Protein AF-A0A6J7E5E3-F1 (afdb_monomer)

Structure (mmCIF, N/CA/C/O backbone):
data_AF-A0A6J7E5E3-F1
#
_entry.id   AF-A0A6J7E5E3-F1
#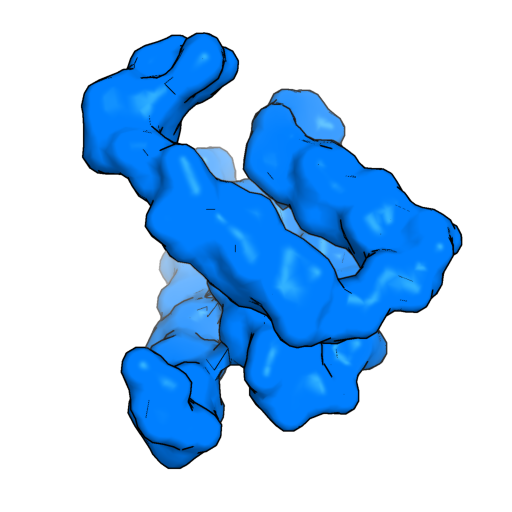
loop_
_atom_site.group_PDB
_atom_site.id
_atom_site.type_symbol
_atom_site.label_atom_id
_atom_site.label_alt_id
_atom_site.label_comp_id
_atom_site.label_asym_id
_atom_site.label_entity_id
_atom_site.label_seq_id
_atom_site.pdbx_PDB_ins_code
_atom_site.Cartn_x
_atom_site.Cartn_y
_atom_site.Cartn_z
_atom_site.occupancy
_atom_site.B_iso_or_equiv
_atom_site.auth_seq_id
_atom_site.auth_comp_id
_atom_site.auth_asym_id
_atom_site.auth_atom_id
_atom_site.pdbx_PDB_model_num
ATOM 1 N N . MET A 1 1 ? 15.746 4.009 -4.418 1.00 58.41 1 MET A N 1
ATOM 2 C CA . MET A 1 1 ? 15.414 2.820 -3.611 1.00 58.41 1 MET A CA 1
ATOM 3 C C . MET A 1 1 ? 15.704 1.566 -4.419 1.00 58.41 1 MET A C 1
ATOM 5 O O . MET A 1 1 ? 15.014 1.310 -5.409 1.00 58.41 1 MET A O 1
ATOM 9 N N . GLN A 1 2 ? 16.769 0.861 -4.047 1.00 77.25 2 GLN A N 1
ATOM 10 C CA . GLN A 1 2 ? 17.207 -0.401 -4.654 1.00 77.25 2 GLN A CA 1
ATOM 11 C C . GLN A 1 2 ? 16.168 -1.499 -4.357 1.00 77.25 2 GLN A C 1
ATOM 13 O O . GLN A 1 2 ? 15.429 -1.402 -3.378 1.00 77.25 2 GLN A O 1
ATOM 18 N N . LYS A 1 3 ? 16.047 -2.524 -5.212 1.00 76.50 3 LYS A N 1
ATOM 19 C CA . LYS A 1 3 ? 15.011 -3.572 -5.077 1.00 76.50 3 LYS A CA 1
ATOM 20 C C . LYS A 1 3 ? 15.037 -4.242 -3.695 1.00 76.50 3 LYS A C 1
ATOM 22 O O . LYS A 1 3 ? 13.977 -4.471 -3.117 1.00 76.50 3 LYS A O 1
ATOM 27 N N . ASP A 1 4 ? 16.228 -4.457 -3.146 1.00 83.25 4 ASP A N 1
ATOM 28 C CA . ASP A 1 4 ? 16.432 -5.098 -1.844 1.00 83.25 4 ASP A CA 1
ATOM 29 C C . ASP A 1 4 ? 15.882 -4.258 -0.682 1.00 83.25 4 ASP A C 1
ATOM 31 O O . ASP A 1 4 ? 15.227 -4.785 0.216 1.00 83.25 4 ASP A O 1
ATOM 35 N N . GLU A 1 5 ? 16.032 -2.931 -0.747 1.00 87.06 5 GLU A N 1
ATOM 36 C CA . GLU A 1 5 ? 15.457 -2.003 0.236 1.00 87.06 5 GLU A CA 1
ATOM 37 C C . GLU A 1 5 ? 13.923 -2.075 0.237 1.00 87.06 5 GLU A C 1
ATOM 39 O O . GLU A 1 5 ? 13.295 -2.026 1.294 1.00 87.06 5 GLU A O 1
ATOM 44 N N . ARG A 1 6 ? 13.300 -2.255 -0.938 1.00 87.12 6 ARG A N 1
ATOM 45 C CA . ARG A 1 6 ? 11.835 -2.392 -1.055 1.00 87.12 6 ARG A CA 1
ATOM 46 C C . ARG A 1 6 ? 11.333 -3.697 -0.450 1.00 87.12 6 ARG A C 1
ATOM 48 O O . ARG A 1 6 ? 10.277 -3.711 0.177 1.00 87.12 6 ARG A O 1
ATOM 55 N N . VAL A 1 7 ? 12.085 -4.784 -0.623 1.00 90.44 7 VAL A N 1
ATOM 56 C CA . VAL A 1 7 ? 11.766 -6.085 -0.017 1.00 90.44 7 VAL A CA 1
ATOM 57 C C . VAL A 1 7 ? 11.891 -6.009 1.506 1.00 90.44 7 VAL A C 1
ATOM 59 O O . VAL A 1 7 ? 11.005 -6.486 2.219 1.00 90.44 7 VAL A O 1
ATOM 62 N N . ALA A 1 8 ? 12.935 -5.349 2.015 1.00 92.50 8 ALA A N 1
ATOM 63 C CA . ALA A 1 8 ? 13.089 -5.105 3.446 1.00 92.50 8 ALA A CA 1
ATOM 64 C C . ALA A 1 8 ? 11.938 -4.247 4.003 1.00 92.50 8 ALA A C 1
ATOM 66 O O . ALA A 1 8 ? 11.314 -4.625 4.998 1.00 92.50 8 ALA A O 1
ATOM 67 N N . ALA A 1 9 ? 11.592 -3.149 3.323 1.00 93.06 9 ALA A N 1
ATOM 68 C CA . ALA A 1 9 ? 10.463 -2.297 3.693 1.00 93.06 9 ALA A CA 1
ATOM 69 C C . ALA A 1 9 ? 9.141 -3.079 3.715 1.00 93.06 9 ALA A C 1
ATOM 71 O O . ALA A 1 9 ? 8.381 -2.974 4.676 1.00 93.06 9 ALA A O 1
ATOM 72 N N . LEU A 1 10 ? 8.892 -3.926 2.711 1.00 94.94 10 LEU A N 1
ATOM 73 C CA . LEU A 1 10 ? 7.704 -4.776 2.664 1.00 94.94 10 LEU A CA 1
ATOM 74 C C . LEU A 1 10 ? 7.627 -5.730 3.866 1.00 94.94 10 LEU A C 1
ATOM 76 O O . LEU A 1 10 ? 6.547 -5.917 4.426 1.00 94.94 10 LEU A O 1
ATOM 80 N N . SER A 1 11 ? 8.751 -6.315 4.288 1.00 95.56 11 SER A N 1
ATOM 81 C CA . SER A 1 11 ? 8.804 -7.188 5.471 1.00 95.56 11 SER A CA 1
ATOM 82 C C . SER A 1 11 ? 8.427 -6.443 6.759 1.00 95.56 11 SER A C 1
ATOM 84 O O . SER A 1 11 ? 7.594 -6.918 7.545 1.00 95.56 11 SER A O 1
ATOM 86 N N . VAL A 1 12 ? 8.978 -5.239 6.946 1.00 96.94 12 VAL A N 1
ATOM 87 C CA . VAL A 1 12 ? 8.670 -4.372 8.095 1.00 96.94 12 VAL A CA 1
ATOM 88 C C . VAL A 1 12 ? 7.200 -3.958 8.080 1.00 96.94 12 VAL A C 1
ATOM 90 O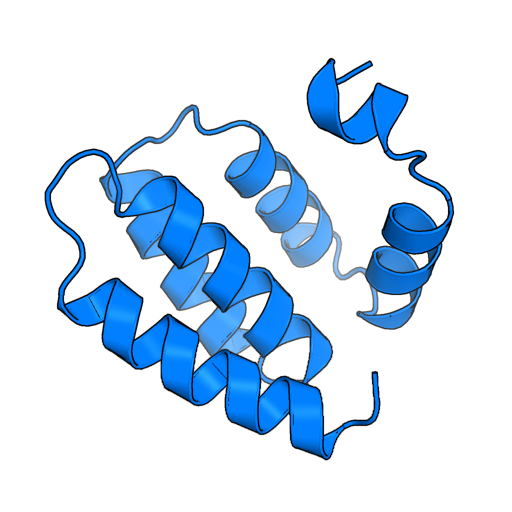 O . VAL A 1 12 ? 6.505 -4.139 9.077 1.00 96.94 12 VAL A O 1
ATOM 93 N N . LEU A 1 13 ? 6.698 -3.485 6.939 1.00 96.62 13 LEU A N 1
ATOM 94 C CA . LEU A 1 13 ? 5.309 -3.052 6.780 1.00 96.62 13 LEU A CA 1
ATOM 95 C C . LEU A 1 13 ? 4.316 -4.194 6.999 1.00 96.62 13 LEU A C 1
ATOM 97 O O . LEU A 1 13 ? 3.331 -4.019 7.706 1.00 96.62 13 LEU A O 1
ATOM 101 N N . THR A 1 14 ? 4.608 -5.391 6.488 1.00 96.00 14 THR A N 1
ATOM 102 C CA . THR A 1 14 ? 3.766 -6.575 6.721 1.00 96.00 14 THR A CA 1
ATOM 103 C C . THR A 1 14 ? 3.718 -6.936 8.210 1.00 96.00 14 THR A C 1
ATOM 105 O O . THR A 1 14 ? 2.680 -7.351 8.726 1.00 96.00 14 THR A O 1
ATOM 108 N N . SER A 1 15 ? 4.836 -6.774 8.921 1.00 97.25 15 SER A N 1
ATOM 109 C CA . SER A 1 15 ? 4.892 -7.005 10.367 1.00 97.25 15 SER A CA 1
ATOM 110 C C . SER A 1 15 ? 4.114 -5.944 11.143 1.00 97.25 15 SER A C 1
ATOM 112 O O . SER A 1 15 ? 3.334 -6.301 12.024 1.00 97.25 15 SER A O 1
ATOM 114 N N . ALA A 1 16 ? 4.247 -4.673 10.762 1.00 96.75 16 ALA A N 1
ATOM 115 C CA . ALA A 1 16 ? 3.477 -3.572 11.333 1.00 96.75 16 ALA A CA 1
ATOM 116 C C . ALA A 1 16 ? 1.971 -3.736 11.081 1.00 96.75 16 ALA A C 1
ATOM 118 O O . ALA A 1 16 ? 1.181 -3.575 12.002 1.00 96.75 16 ALA A O 1
ATOM 119 N N . LEU A 1 17 ? 1.568 -4.150 9.876 1.00 96.75 17 LEU A N 1
ATOM 120 C CA . LEU A 1 17 ? 0.166 -4.360 9.505 1.00 96.75 17 LEU A CA 1
ATOM 121 C C . LEU A 1 17 ? -0.517 -5.425 10.370 1.00 96.75 17 LEU A C 1
ATOM 123 O O . LEU A 1 17 ? -1.699 -5.308 10.691 1.00 96.75 17 LEU A O 1
ATOM 127 N N . ARG A 1 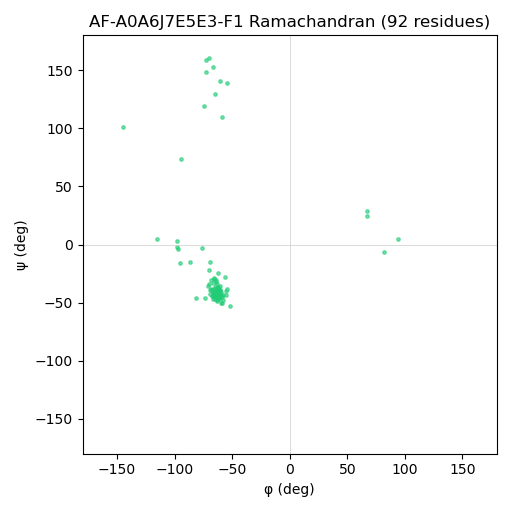18 ? 0.220 -6.470 10.767 1.00 95.38 18 ARG A N 1
ATOM 128 C CA . ARG A 1 18 ? -0.298 -7.497 11.684 1.00 95.38 18 ARG A CA 1
ATOM 129 C C . ARG A 1 18 ? -0.521 -6.972 13.100 1.00 95.38 18 ARG A C 1
ATOM 131 O O . ARG A 1 18 ? -1.410 -7.480 13.772 1.00 95.38 18 ARG A O 1
ATOM 138 N N . ALA A 1 19 ? 0.277 -5.999 13.534 1.00 96.31 19 ALA A N 1
ATOM 139 C CA . ALA A 1 19 ? 0.221 -5.408 14.869 1.00 96.31 19 ALA A CA 1
ATOM 140 C C . ALA A 1 19 ? -0.573 -4.087 14.922 1.00 96.31 19 ALA A C 1
ATOM 142 O O . ALA A 1 19 ? -0.694 -3.493 15.991 1.00 96.31 19 ALA A O 1
ATOM 143 N N . ALA A 1 20 ? -1.081 -3.610 13.782 1.00 95.88 20 ALA A N 1
ATOM 144 C CA . ALA A 1 20 ? -1.754 -2.325 13.678 1.00 95.88 20 ALA A CA 1
ATOM 145 C C . ALA A 1 20 ? -3.061 -2.319 14.496 1.00 95.88 20 ALA A C 1
ATOM 147 O O . ALA A 1 20 ? -3.876 -3.234 14.333 1.00 95.88 20 ALA A O 1
ATOM 148 N N . PRO A 1 21 ? -3.287 -1.310 15.358 1.00 94.62 21 PRO A N 1
ATOM 149 C CA . PRO A 1 21 ? -4.568 -1.142 16.033 1.00 94.62 21 PRO A CA 1
ATOM 150 C C . PRO A 1 21 ? -5.651 -0.698 15.038 1.00 94.62 21 PRO A C 1
ATOM 152 O O . PRO A 1 21 ? -5.346 -0.166 13.968 1.00 94.62 21 PRO A O 1
ATOM 155 N N . ALA A 1 22 ? -6.919 -0.887 15.412 1.00 90.19 22 ALA A N 1
ATOM 156 C CA . ALA A 1 22 ? -8.059 -0.401 14.632 1.00 90.19 22 ALA A CA 1
ATOM 157 C C . ALA A 1 22 ? -7.944 1.111 14.362 1.00 90.19 22 ALA A C 1
ATOM 159 O O . ALA A 1 22 ? -7.525 1.866 15.246 1.00 90.19 22 ALA A O 1
ATOM 160 N N . GLY A 1 23 ? -8.283 1.540 13.144 1.00 89.88 23 GLY A N 1
ATOM 161 C CA . GLY A 1 23 ? -8.135 2.926 12.688 1.00 89.88 23 GLY A CA 1
ATOM 162 C C . GLY A 1 23 ? -6.729 3.309 12.203 1.00 89.88 23 GLY A C 1
ATOM 163 O O . GLY A 1 23 ? -6.546 4.404 11.678 1.00 89.88 23 GLY A O 1
ATOM 164 N N . LEU A 1 24 ? -5.726 2.432 12.348 1.00 95.75 24 LEU A N 1
ATOM 165 C CA . LEU A 1 24 ? -4.406 2.576 11.710 1.00 95.75 24 LEU A CA 1
ATOM 166 C C . LEU A 1 24 ? -4.124 1.465 10.690 1.00 95.75 24 LEU A C 1
ATOM 168 O O . LEU A 1 24 ? -3.022 1.400 10.134 1.00 95.75 24 LEU A O 1
ATOM 172 N N . VAL A 1 25 ? -5.090 0.584 10.426 1.00 97.88 25 VAL A N 1
ATOM 173 C CA . VAL A 1 25 ? -4.896 -0.520 9.485 1.00 97.88 25 VAL A CA 1
ATOM 174 C C . VAL A 1 25 ? -4.893 0.026 8.061 1.00 97.88 25 VAL A C 1
ATOM 176 O O . VAL A 1 25 ? -3.962 -0.289 7.325 1.00 97.88 25 VAL A O 1
ATOM 179 N N . ALA A 1 26 ? -5.836 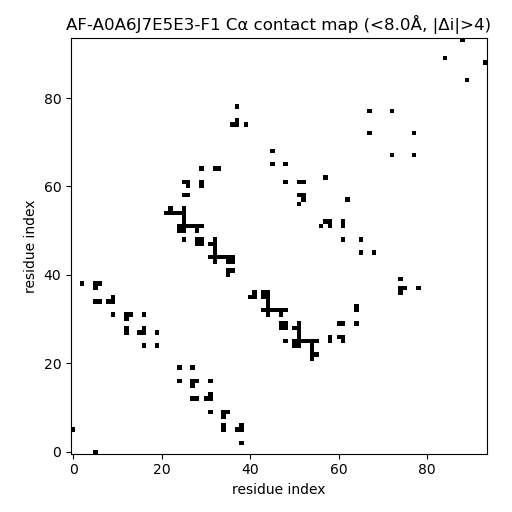0.893 7.688 1.00 97.44 26 ALA A N 1
ATOM 180 C CA . ALA A 1 26 ? -5.925 1.487 6.352 1.00 97.44 26 ALA A CA 1
ATOM 181 C C . ALA A 1 26 ? -4.622 2.152 5.851 1.00 97.44 26 ALA A C 1
ATOM 183 O O . ALA A 1 26 ? -4.138 1.759 4.780 1.00 97.44 26 ALA A O 1
ATOM 184 N N . PRO A 1 27 ? -3.972 3.076 6.592 1.00 96.62 27 PRO A N 1
ATOM 185 C CA . PRO A 1 27 ? -2.718 3.683 6.143 1.00 96.62 27 PRO A CA 1
ATOM 186 C C . PRO A 1 27 ? -1.586 2.657 5.986 1.00 96.62 27 PRO A C 1
ATOM 188 O O . PRO A 1 27 ? -0.890 2.643 4.968 1.00 96.62 27 PRO A O 1
ATOM 191 N N . ILE A 1 28 ? -1.409 1.754 6.957 1.00 97.62 28 ILE A N 1
ATOM 192 C CA . ILE A 1 28 ? -0.322 0.762 6.920 1.00 97.62 28 ILE A CA 1
ATOM 193 C C . ILE A 1 28 ? -0.563 -0.270 5.808 1.00 97.62 28 ILE A C 1
ATOM 195 O O . ILE A 1 28 ? 0.375 -0.666 5.107 1.00 97.62 28 ILE A O 1
ATOM 199 N N . ALA A 1 29 ? -1.810 -0.689 5.613 1.00 98.12 29 ALA A N 1
ATOM 200 C CA . ALA A 1 29 ? -2.210 -1.619 4.568 1.00 98.12 29 ALA A CA 1
ATOM 201 C C . ALA A 1 29 ? -1.978 -1.019 3.176 1.00 98.12 29 ALA A C 1
ATOM 203 O O . ALA A 1 29 ? -1.421 -1.685 2.303 1.00 98.12 29 ALA A O 1
ATOM 204 N N . THR A 1 30 ? -2.278 0.269 3.006 1.00 97.75 30 THR A N 1
ATOM 205 C CA . THR A 1 30 ? -2.019 1.008 1.764 1.00 97.75 30 THR A CA 1
ATOM 206 C C . THR A 1 30 ? -0.522 1.087 1.451 1.00 97.75 30 THR A C 1
ATOM 208 O O . THR A 1 30 ? -0.097 0.735 0.350 1.00 97.75 30 THR A O 1
ATOM 211 N N . CYS A 1 31 ? 0.318 1.445 2.428 1.00 96.56 31 CYS A N 1
ATOM 212 C CA . CYS A 1 31 ? 1.778 1.440 2.259 1.00 96.56 31 CYS A CA 1
ATOM 213 C C . CYS A 1 31 ? 2.329 0.038 1.942 1.00 96.56 31 CYS A C 1
ATOM 215 O O . CYS A 1 31 ? 3.221 -0.112 1.099 1.00 96.56 31 CYS A O 1
ATOM 217 N N . THR A 1 32 ? 1.783 -0.995 2.594 1.00 98.06 32 THR A N 1
ATOM 218 C CA . THR A 1 32 ? 2.121 -2.402 2.325 1.00 98.06 32 THR A CA 1
ATOM 219 C C . THR A 1 32 ? 1.764 -2.775 0.888 1.00 98.06 32 THR A C 1
ATOM 221 O O . THR A 1 32 ? 2.586 -3.385 0.201 1.00 98.06 32 THR A O 1
ATOM 224 N N . SER A 1 33 ? 0.585 -2.359 0.415 1.00 97.88 33 SER A N 1
ATOM 225 C CA . SER A 1 33 ? 0.128 -2.585 -0.955 1.00 97.88 33 SER A CA 1
ATOM 226 C C . SER A 1 33 ? 1.078 -1.972 -1.979 1.00 97.88 33 SER A C 1
ATOM 228 O O . SER A 1 33 ? 1.574 -2.671 -2.864 1.00 97.88 33 SER A O 1
ATOM 230 N N . ILE A 1 34 ? 1.433 -0.699 -1.793 1.00 96.25 34 ILE A N 1
ATOM 231 C CA . ILE A 1 34 ? 2.365 0.016 -2.671 1.00 96.25 34 ILE A CA 1
ATOM 232 C C . ILE A 1 34 ? 3.727 -0.695 -2.721 1.00 96.25 34 ILE A C 1
ATOM 234 O O . ILE A 1 34 ? 4.286 -0.892 -3.800 1.00 96.25 34 ILE A O 1
ATOM 238 N N . CYS A 1 35 ? 4.276 -1.119 -1.578 1.00 96.00 35 CYS A N 1
ATOM 239 C CA . CYS A 1 35 ? 5.569 -1.812 -1.553 1.00 96.00 35 CYS A CA 1
ATOM 240 C C . CYS A 1 35 ? 5.508 -3.201 -2.207 1.00 96.00 35 CYS A C 1
ATOM 242 O O . CYS A 1 35 ? 6.433 -3.575 -2.934 1.00 96.00 35 CYS A O 1
ATOM 244 N N . ALA A 1 36 ? 4.426 -3.953 -1.994 1.00 96.38 36 ALA A N 1
ATOM 245 C CA . ALA A 1 36 ? 4.202 -5.237 -2.657 1.00 96.38 36 ALA A CA 1
ATOM 246 C C . ALA A 1 36 ? 4.106 -5.059 -4.180 1.00 96.38 36 ALA A C 1
ATOM 248 O O . ALA A 1 36 ? 4.803 -5.736 -4.937 1.00 96.38 36 ALA A O 1
ATOM 249 N N . TRP A 1 37 ? 3.351 -4.058 -4.631 1.00 95.44 37 TRP A N 1
ATOM 250 C CA . TRP A 1 37 ? 3.211 -3.742 -6.049 1.00 95.44 37 TRP A CA 1
ATOM 251 C C . TRP A 1 37 ? 4.553 -3.364 -6.690 1.00 95.44 37 TRP A C 1
ATOM 253 O O . TRP A 1 37 ? 4.927 -3.912 -7.727 1.00 95.44 37 TRP A O 1
ATOM 263 N N . LEU A 1 38 ? 5.336 -2.507 -6.027 1.00 93.62 38 LEU A N 1
ATOM 264 C CA . LEU A 1 38 ? 6.657 -2.068 -6.498 1.00 93.62 38 LEU A CA 1
ATOM 265 C C . LEU A 1 38 ? 7.731 -3.167 -6.465 1.00 93.62 38 LEU A C 1
ATOM 267 O O . LEU A 1 38 ? 8.781 -3.004 -7.087 1.00 93.62 38 LEU A O 1
ATOM 271 N N . THR A 1 39 ? 7.496 -4.271 -5.754 1.00 93.12 39 THR A N 1
ATOM 272 C CA . THR A 1 39 ? 8.377 -5.454 -5.749 1.00 93.12 39 THR A CA 1
ATOM 273 C C . THR A 1 39 ? 7.914 -6.552 -6.711 1.00 93.12 39 THR A C 1
ATOM 275 O O . THR A 1 39 ? 8.643 -7.526 -6.903 1.00 93.12 39 THR A O 1
ATOM 278 N N . GLY A 1 40 ? 6.766 -6.364 -7.375 1.00 91.88 40 GLY A N 1
ATOM 279 C CA . GLY A 1 40 ? 6.195 -7.293 -8.354 1.00 91.88 40 GLY A CA 1
ATOM 280 C C . GLY A 1 40 ? 5.174 -8.282 -7.782 1.00 91.88 40 GLY A C 1
ATOM 281 O O . GLY A 1 40 ? 4.687 -9.130 -8.522 1.00 91.88 40 GLY A O 1
ATOM 282 N N . ASP A 1 41 ? 4.817 -8.178 -6.499 1.00 94.38 41 ASP A N 1
ATOM 283 C CA . ASP A 1 41 ? 3.799 -9.017 -5.854 1.00 94.38 41 ASP A CA 1
ATOM 284 C C . ASP A 1 41 ? 2.431 -8.308 -5.876 1.00 94.38 41 ASP A C 1
ATOM 286 O O . ASP A 1 41 ? 1.949 -7.770 -4.876 1.00 94.38 41 ASP A O 1
ATOM 290 N N . GLY A 1 42 ? 1.810 -8.266 -7.060 1.00 93.06 42 GLY A N 1
ATOM 291 C CA . GLY A 1 42 ? 0.503 -7.625 -7.257 1.00 93.06 42 GLY A CA 1
ATOM 292 C C . GLY A 1 42 ? -0.636 -8.304 -6.487 1.00 93.06 42 GLY A C 1
ATOM 293 O O . GLY A 1 42 ? -1.556 -7.631 -6.031 1.00 93.06 42 GLY A O 1
ATOM 294 N N . ALA A 1 43 ? -0.556 -9.620 -6.267 1.00 95.19 43 ALA A N 1
ATOM 295 C CA . ALA A 1 43 ? -1.555 -10.348 -5.487 1.00 95.19 43 ALA A CA 1
ATOM 296 C C . ALA A 1 43 ? -1.552 -9.892 -4.021 1.00 95.19 43 ALA A C 1
ATOM 298 O O . ALA A 1 43 ? -2.602 -9.559 -3.468 1.00 95.19 43 ALA A O 1
ATOM 299 N N . ARG A 1 44 ? -0.370 -9.790 -3.401 1.00 95.94 44 ARG A N 1
ATOM 300 C CA . ARG A 1 44 ? -0.247 -9.235 -2.046 1.00 95.94 44 ARG A CA 1
ATOM 301 C C . ARG A 1 44 ? -0.651 -7.766 -1.990 1.00 95.94 44 ARG A C 1
ATOM 303 O O . ARG A 1 44 ? -1.186 -7.340 -0.969 1.00 95.94 44 ARG A O 1
ATOM 310 N N . ALA A 1 45 ? -0.424 -7.009 -3.063 1.00 97.50 45 ALA A N 1
ATOM 311 C CA . ALA A 1 45 ? -0.873 -5.625 -3.138 1.00 97.50 45 ALA A CA 1
ATOM 312 C C . ALA A 1 45 ? -2.402 -5.503 -3.033 1.00 97.50 45 ALA A C 1
ATOM 314 O O . ALA A 1 45 ? -2.892 -4.681 -2.257 1.00 97.50 45 ALA A O 1
ATOM 315 N N . LEU A 1 46 ? -3.143 -6.356 -3.744 1.00 97.00 46 LEU A N 1
ATOM 316 C CA . LEU A 1 46 ? -4.608 -6.399 -3.685 1.00 97.00 46 LEU A CA 1
ATOM 317 C C . LEU A 1 46 ? -5.113 -6.857 -2.311 1.00 97.00 46 LEU A C 1
ATOM 319 O O . LEU A 1 46 ? -5.935 -6.177 -1.711 1.00 97.00 46 LEU A O 1
ATOM 323 N N . VAL A 1 47 ? -4.545 -7.930 -1.750 1.00 97.50 47 VAL A N 1
ATOM 324 C CA . VAL A 1 47 ? -4.932 -8.425 -0.412 1.00 97.50 47 VAL A CA 1
ATOM 325 C C . VAL A 1 47 ? -4.695 -7.374 0.679 1.00 97.50 47 VAL A C 1
ATOM 327 O O . VAL A 1 47 ? -5.490 -7.236 1.609 1.00 97.50 47 VAL A O 1
ATOM 330 N N . ALA A 1 48 ? -3.593 -6.625 0.588 1.00 97.81 48 ALA A N 1
ATOM 331 C CA . ALA A 1 48 ? -3.334 -5.530 1.511 1.00 97.81 48 ALA A CA 1
ATOM 332 C C . ALA A 1 48 ? -4.373 -4.406 1.350 1.00 97.81 48 ALA A C 1
ATOM 334 O O . ALA A 1 48 ? -4.864 -3.905 2.356 1.00 97.81 48 ALA A O 1
ATOM 335 N N . LEU A 1 49 ? -4.764 -4.050 0.123 1.00 97.50 49 LEU A N 1
ATOM 336 C CA . LEU A 1 49 ? -5.818 -3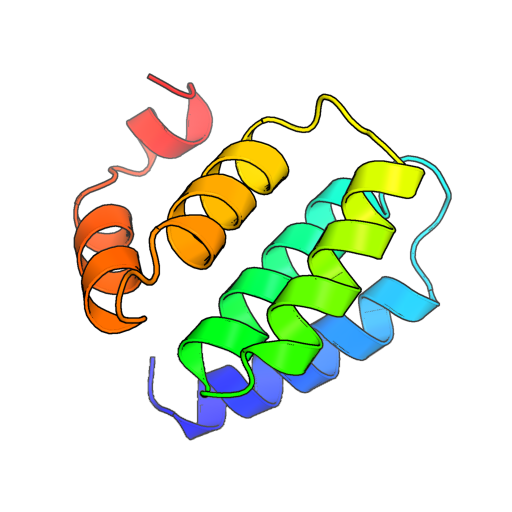.056 -0.109 1.00 97.50 49 LEU A CA 1
ATOM 337 C C . LEU A 1 49 ? -7.177 -3.487 0.429 1.00 97.50 49 LEU A C 1
ATOM 339 O O . LEU A 1 49 ? -7.819 -2.684 1.099 1.00 97.50 49 LEU A O 1
ATOM 343 N N . ASP A 1 50 ? -7.580 -4.738 0.212 1.00 97.31 50 ASP A N 1
ATOM 344 C CA . ASP A 1 50 ? -8.838 -5.265 0.753 1.00 97.31 50 ASP A CA 1
ATOM 345 C C . ASP A 1 50 ? -8.882 -5.099 2.275 1.00 97.31 50 ASP A C 1
ATOM 347 O O . ASP A 1 50 ? -9.870 -4.628 2.838 1.00 97.31 50 ASP A O 1
ATOM 351 N N . ARG A 1 51 ? -7.770 -5.402 2.955 1.00 96.62 51 ARG A N 1
ATOM 352 C CA . ARG A 1 51 ? -7.656 -5.197 4.403 1.00 96.62 51 ARG A CA 1
ATOM 353 C C . ARG A 1 51 ? -7.749 -3.721 4.795 1.00 96.62 51 ARG A C 1
ATOM 355 O O . ARG A 1 51 ? -8.316 -3.422 5.841 1.00 96.62 51 ARG A O 1
ATOM 362 N N . GLY A 1 52 ? -7.187 -2.821 3.991 1.00 97.38 52 GLY A N 1
ATOM 363 C CA . GLY A 1 52 ? -7.300 -1.383 4.217 1.00 97.38 52 GLY A CA 1
ATOM 364 C C . GLY A 1 52 ? -8.734 -0.882 4.059 1.00 97.38 52 GLY A C 1
ATOM 365 O O . GLY A 1 52 ? -9.217 -0.170 4.930 1.00 97.38 52 GLY A O 1
ATOM 366 N N . HIS A 1 53 ? -9.437 -1.327 3.018 1.00 96.75 53 HIS A N 1
ATOM 367 C CA . HIS A 1 53 ? -10.836 -0.970 2.779 1.00 96.75 53 HIS A CA 1
ATOM 368 C C . HIS A 1 53 ? -11.798 -1.515 3.835 1.00 96.75 53 HIS A C 1
ATOM 370 O O . HIS A 1 53 ? -12.822 -0.892 4.091 1.00 96.75 53 HIS A O 1
ATOM 376 N N . VAL A 1 54 ? -11.485 -2.651 4.463 1.00 96.69 54 VAL A N 1
ATOM 377 C CA . VAL A 1 54 ? -12.266 -3.152 5.605 1.00 96.69 54 VAL A CA 1
ATOM 378 C C . VAL A 1 54 ? -12.150 -2.231 6.829 1.00 96.69 54 VAL A C 1
ATOM 380 O O . VAL A 1 54 ? -13.115 -2.121 7.580 1.00 96.69 54 VAL A O 1
ATOM 383 N N . ASP A 1 55 ? -11.000 -1.582 7.044 1.00 97.06 55 ASP A N 1
ATOM 384 C CA . ASP A 1 55 ? -10.789 -0.640 8.159 1.00 97.06 55 ASP A CA 1
ATOM 385 C C . ASP A 1 55 ? -11.352 0.753 7.848 1.00 97.06 55 ASP A C 1
ATOM 387 O O . ASP A 1 55 ? -12.064 1.322 8.671 1.00 97.06 55 ASP A O 1
ATOM 391 N N . ASP A 1 56 ? -11.070 1.276 6.652 1.00 97.06 56 ASP A N 1
ATOM 392 C CA . ASP A 1 56 ? -11.580 2.559 6.165 1.00 97.06 56 ASP A CA 1
ATOM 393 C C . ASP A 1 56 ? -11.834 2.496 4.640 1.00 97.06 56 ASP A C 1
ATOM 395 O O . ASP A 1 56 ? -10.897 2.606 3.833 1.00 97.06 56 ASP A O 1
ATOM 399 N N . PRO A 1 57 ? -13.100 2.325 4.210 1.00 96.00 57 PRO A N 1
ATOM 400 C CA . PRO A 1 57 ? -13.474 2.313 2.794 1.00 96.00 57 PRO A CA 1
ATOM 401 C C . PRO A 1 57 ? -13.192 3.639 2.071 1.00 96.00 57 PRO A C 1
ATOM 403 O O . PRO A 1 57 ? -13.036 3.656 0.844 1.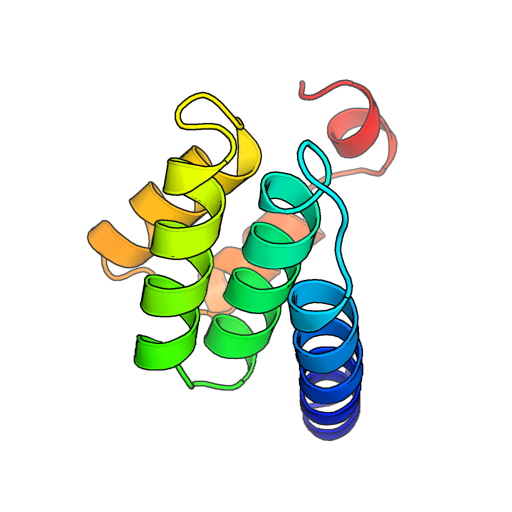00 96.00 57 PRO A O 1
ATOM 406 N N . GLU A 1 58 ? -13.133 4.746 2.812 1.00 95.75 58 GLU A N 1
ATOM 407 C CA . GLU A 1 58 ? -12.985 6.102 2.284 1.00 95.75 58 GLU A CA 1
ATOM 408 C C . GLU A 1 58 ? -11.538 6.606 2.331 1.00 95.75 58 GLU A C 1
ATOM 410 O O . GLU A 1 58 ? -11.277 7.728 1.896 1.00 95.75 58 GLU A O 1
ATOM 415 N N . TYR A 1 59 ? -10.578 5.778 2.772 1.00 95.75 59 TYR A N 1
ATOM 416 C CA . TYR A 1 59 ? -9.173 6.171 2.852 1.00 95.75 59 TYR A CA 1
ATOM 417 C C . TYR A 1 59 ? -8.633 6.586 1.465 1.00 95.75 59 TYR A C 1
ATOM 419 O O . TYR A 1 59 ? -8.431 5.724 0.597 1.00 95.75 59 TYR A O 1
ATOM 427 N N . PRO A 1 60 ? -8.346 7.884 1.220 1.00 93.50 60 PRO A N 1
ATOM 428 C CA . PRO A 1 60 ? -8.186 8.393 -0.146 1.00 93.50 60 PRO A CA 1
ATOM 429 C C . PRO A 1 60 ? -7.021 7.760 -0.908 1.00 93.50 60 PRO A C 1
ATOM 431 O O . PRO A 1 60 ? -7.118 7.463 -2.100 1.00 93.50 60 PRO A O 1
ATOM 434 N N . LEU A 1 61 ? -5.909 7.501 -0.214 1.00 94.00 61 LEU A N 1
ATOM 435 C CA . LEU A 1 61 ? -4.743 6.882 -0.835 1.00 94.00 61 LEU A CA 1
ATOM 436 C C . LEU A 1 61 ? -5.003 5.411 -1.196 1.00 94.00 61 LEU A C 1
ATOM 438 O O . LEU A 1 61 ? -4.514 4.960 -2.228 1.00 94.00 61 LEU A O 1
ATOM 442 N N . ALA A 1 62 ? -5.796 4.673 -0.406 1.00 96.69 62 ALA A N 1
ATOM 443 C CA . ALA A 1 62 ? -6.172 3.298 -0.749 1.00 96.69 62 ALA A CA 1
ATOM 444 C C . ALA A 1 62 ? -6.984 3.272 -2.046 1.00 96.69 62 ALA A C 1
ATOM 446 O O . ALA A 1 62 ? -6.680 2.491 -2.946 1.00 96.69 62 ALA A O 1
ATOM 447 N N . GLN A 1 63 ? -7.956 4.181 -2.179 1.00 96.12 63 GLN A N 1
ATOM 448 C CA . GLN A 1 63 ? -8.766 4.302 -3.391 1.00 96.12 63 GLN A CA 1
ATOM 449 C C . GLN A 1 63 ? -7.911 4.623 -4.622 1.00 96.12 63 GLN A C 1
ATOM 451 O O . GLN A 1 63 ? -8.082 3.997 -5.669 1.00 96.12 63 GLN A O 1
ATOM 456 N N . LEU A 1 64 ? -6.952 5.546 -4.495 1.00 94.62 64 LEU A N 1
ATOM 457 C CA . LEU A 1 64 ? -6.041 5.894 -5.586 1.00 94.62 64 LEU A CA 1
ATOM 458 C C . LEU A 1 64 ? -5.202 4.687 -6.044 1.00 94.62 64 LEU A C 1
ATOM 460 O O . LEU A 1 64 ? -5.080 4.427 -7.243 1.00 94.62 64 LEU A O 1
ATOM 464 N N . VAL A 1 65 ? -4.640 3.925 -5.101 1.00 96.25 65 VAL A N 1
ATOM 465 C CA . VAL A 1 65 ? -3.843 2.729 -5.424 1.00 96.25 65 VAL A CA 1
ATOM 466 C C . VAL A 1 65 ? -4.729 1.638 -6.035 1.00 96.25 65 VAL A C 1
ATOM 468 O O . VAL A 1 65 ? -4.331 1.015 -7.021 1.00 96.25 65 VAL A O 1
ATOM 471 N N . ALA A 1 66 ? -5.944 1.440 -5.513 1.00 96.31 66 ALA A N 1
ATOM 472 C CA . ALA A 1 66 ? -6.909 0.480 -6.047 1.00 96.31 66 ALA A CA 1
ATOM 473 C C . ALA A 1 66 ? -7.285 0.794 -7.502 1.00 96.31 66 ALA A C 1
ATOM 475 O O . ALA A 1 66 ? -7.289 -0.107 -8.340 1.00 96.31 66 ALA A O 1
ATOM 476 N N . GLN A 1 67 ? -7.516 2.069 -7.834 1.00 95.31 67 GLN A N 1
ATOM 477 C CA . GLN A 1 67 ? -7.775 2.507 -9.209 1.00 95.31 67 GLN A CA 1
ATOM 478 C C . GLN A 1 67 ? -6.592 2.204 -10.135 1.00 95.31 67 GLN A C 1
ATOM 480 O O . GLN A 1 67 ? -6.786 1.684 -11.234 1.00 95.31 67 GLN A O 1
ATOM 485 N N . GLY A 1 68 ? -5.364 2.480 -9.687 1.00 94.88 68 GLY A N 1
ATOM 486 C CA . GLY A 1 68 ? -4.162 2.196 -10.471 1.00 94.88 68 GLY A CA 1
ATOM 487 C C . GLY A 1 68 ? -3.964 0.703 -10.747 1.00 94.88 68 GLY A C 1
ATOM 488 O O . GLY A 1 68 ? -3.654 0.320 -11.877 1.00 94.88 68 GLY A O 1
ATOM 489 N N . LEU A 1 69 ? -4.188 -0.142 -9.738 1.00 94.00 69 LEU A N 1
ATOM 490 C CA . LEU A 1 69 ? -4.125 -1.599 -9.877 1.00 94.00 69 LEU A CA 1
ATOM 491 C C . LEU A 1 69 ? -5.243 -2.140 -10.777 1.00 94.00 69 LEU A C 1
ATOM 493 O O . LEU A 1 69 ? -4.964 -2.948 -11.661 1.00 94.00 69 LEU A O 1
ATOM 497 N N . ALA A 1 70 ? -6.481 -1.669 -10.605 1.00 94.69 70 ALA A N 1
ATOM 498 C CA . ALA A 1 70 ? -7.624 -2.072 -11.428 1.00 94.69 70 ALA A CA 1
ATOM 499 C C . ALA A 1 70 ? -7.457 -1.669 -12.903 1.00 94.69 70 ALA A C 1
ATOM 501 O O . ALA A 1 70 ? -7.857 -2.412 -13.798 1.00 94.69 70 ALA A O 1
ATOM 502 N N . ALA A 1 71 ? -6.815 -0.527 -13.165 1.00 94.81 71 ALA A N 1
ATOM 503 C CA . ALA A 1 71 ? -6.466 -0.074 -14.510 1.00 94.81 71 ALA A CA 1
ATOM 504 C C . ALA A 1 71 ? -5.259 -0.816 -15.119 1.00 94.81 71 ALA A C 1
ATOM 506 O O . ALA A 1 71 ? -4.888 -0.544 -16.261 1.00 94.81 71 ALA A O 1
ATOM 507 N N . GLY A 1 72 ? -4.623 -1.732 -14.378 1.00 93.75 72 GLY A N 1
ATOM 508 C CA . GLY A 1 72 ? -3.462 -2.482 -14.852 1.00 93.75 72 GLY A CA 1
ATOM 509 C C . GLY A 1 72 ? -2.220 -1.614 -15.061 1.00 93.75 72 GLY A C 1
ATOM 510 O O . GLY A 1 72 ? -1.392 -1.931 -15.918 1.00 93.75 72 GLY A O 1
ATOM 511 N N . LEU A 1 73 ? -2.077 -0.512 -14.312 1.00 94.69 73 LEU A N 1
ATOM 512 C CA . LEU A 1 73 ? -0.896 0.338 -14.433 1.00 94.69 73 LEU A CA 1
ATOM 513 C C . LEU A 1 73 ? 0.378 -0.458 -14.097 1.00 94.69 73 LEU A C 1
ATOM 515 O O . LEU A 1 73 ? 0.396 -1.260 -13.158 1.00 94.69 73 LEU A O 1
ATOM 519 N N . PRO A 1 74 ? 1.485 -0.245 -14.825 1.00 94.19 74 PRO A N 1
ATOM 520 C CA . PRO A 1 74 ? 2.744 -0.854 -14.445 1.00 94.19 74 PRO A CA 1
ATOM 521 C C . PRO A 1 74 ? 3.307 -0.154 -13.190 1.00 94.19 74 PRO A C 1
ATOM 523 O O . PRO A 1 74 ? 3.149 1.063 -13.038 1.00 94.19 74 PRO A O 1
ATOM 526 N N . PRO A 1 75 ? 4.042 -0.870 -12.315 1.00 92.81 75 PRO A N 1
ATOM 527 C CA . PRO A 1 75 ? 4.634 -0.286 -11.104 1.00 92.81 75 PRO A CA 1
ATOM 528 C C . PRO A 1 75 ? 5.558 0.915 -11.377 1.00 92.81 75 PRO A C 1
ATOM 530 O O . PRO A 1 75 ? 5.704 1.804 -10.538 1.00 92.81 75 PRO A O 1
ATOM 533 N N . SER A 1 76 ? 6.178 0.963 -12.561 1.00 92.25 76 SER A N 1
ATOM 534 C CA . SER A 1 76 ? 7.009 2.087 -13.004 1.00 92.25 76 SER A CA 1
ATOM 535 C C . SER A 1 76 ? 6.216 3.382 -13.181 1.00 92.25 76 SER A C 1
ATOM 537 O O . SER A 1 76 ? 6.733 4.443 -12.838 1.00 92.25 76 SER A O 1
ATOM 539 N N . THR A 1 77 ? 4.967 3.312 -13.654 1.00 93.19 77 THR A N 1
ATOM 540 C CA . THR A 1 77 ? 4.096 4.488 -13.792 1.00 93.19 77 THR A CA 1
ATOM 541 C C . THR A 1 77 ? 3.764 5.068 -12.425 1.00 93.19 77 THR A C 1
ATOM 543 O O . THR A 1 77 ? 3.915 6.270 -12.226 1.00 93.19 77 THR A O 1
ATOM 546 N N . TRP A 1 78 ? 3.403 4.224 -11.453 1.00 91.25 78 TRP A N 1
ATOM 547 C CA . TRP A 1 78 ? 3.184 4.669 -10.074 1.00 91.25 78 TRP A CA 1
ATOM 548 C C . TRP A 1 78 ? 4.431 5.347 -9.493 1.00 91.25 78 TRP A C 1
ATOM 550 O O . TRP A 1 78 ? 4.353 6.446 -8.948 1.00 91.25 78 TRP A O 1
ATOM 560 N N . ALA A 1 79 ? 5.601 4.720 -9.651 1.00 90.81 79 ALA A N 1
ATOM 561 C CA . ALA A 1 79 ? 6.858 5.277 -9.160 1.00 90.81 79 ALA A CA 1
ATOM 562 C C . ALA A 1 79 ? 7.188 6.639 -9.793 1.00 90.81 79 ALA A C 1
ATOM 564 O O . ALA A 1 79 ? 7.667 7.528 -9.091 1.00 90.81 79 ALA A O 1
ATOM 565 N N . ALA A 1 80 ? 6.919 6.810 -11.090 1.00 92.06 80 ALA A N 1
ATOM 566 C CA . ALA A 1 80 ? 7.125 8.074 -11.790 1.00 92.06 80 ALA A CA 1
ATOM 567 C C . ALA A 1 80 ? 6.164 9.167 -11.298 1.00 92.06 80 ALA A C 1
ATOM 569 O O . ALA A 1 80 ? 6.610 10.279 -11.023 1.00 92.06 80 ALA A O 1
ATOM 570 N N . VAL A 1 81 ? 4.876 8.845 -11.125 1.00 90.69 81 VAL A N 1
ATOM 571 C CA . VAL A 1 81 ? 3.877 9.779 -10.579 1.00 90.69 81 VAL A CA 1
ATOM 572 C C . VAL A 1 81 ? 4.284 10.232 -9.181 1.00 90.69 81 VAL A C 1
ATOM 574 O O . VAL A 1 81 ? 4.375 11.429 -8.932 1.00 90.69 81 VAL A O 1
ATOM 577 N N . MET A 1 82 ? 4.620 9.297 -8.290 1.00 89.50 82 MET A N 1
ATOM 578 C CA . MET A 1 82 ? 5.017 9.636 -6.921 1.00 89.50 82 MET A CA 1
ATOM 579 C C . MET A 1 82 ? 6.327 10.425 -6.850 1.00 89.50 82 MET A C 1
ATOM 581 O O . MET A 1 82 ? 6.490 11.234 -5.945 1.00 89.50 82 MET A O 1
ATOM 585 N N . ALA A 1 83 ? 7.252 10.229 -7.794 1.00 90.31 83 ALA A N 1
ATOM 586 C CA . ALA A 1 83 ? 8.472 11.033 -7.876 1.00 90.31 83 ALA A CA 1
ATOM 587 C C . ALA A 1 83 ? 8.206 12.485 -8.317 1.00 90.31 83 ALA A C 1
ATOM 589 O O . ALA A 1 83 ? 9.029 13.357 -8.048 1.00 90.31 83 ALA A O 1
ATOM 590 N N . ALA A 1 84 ? 7.078 12.741 -8.986 1.00 90.62 84 ALA A N 1
ATOM 591 C CA . ALA A 1 84 ? 6.653 14.080 -9.388 1.00 90.62 84 ALA A CA 1
ATOM 592 C C . ALA A 1 84 ? 5.844 14.811 -8.300 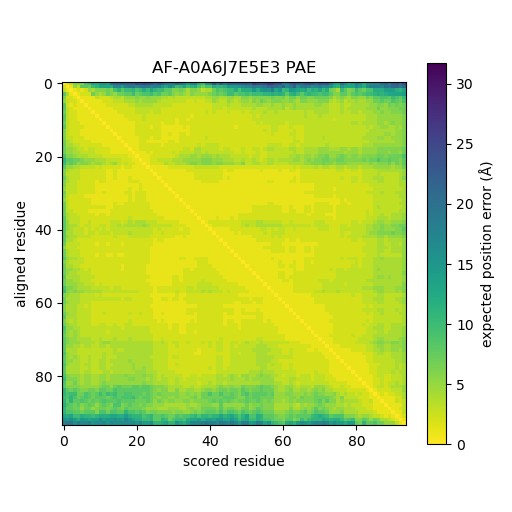1.00 90.62 84 ALA A C 1
ATOM 594 O O . ALA A 1 84 ? 5.677 16.026 -8.389 1.00 90.62 84 ALA A O 1
ATOM 595 N N . VAL A 1 85 ? 5.351 14.097 -7.282 1.00 89.69 85 VAL A N 1
ATOM 596 C CA . VAL A 1 85 ? 4.640 14.693 -6.145 1.00 89.69 85 VAL A CA 1
ATOM 597 C C . VAL A 1 85 ? 5.649 15.393 -5.238 1.00 89.69 85 VAL A C 1
ATOM 599 O O . VAL A 1 85 ? 6.554 14.764 -4.688 1.00 89.69 85 VAL A O 1
ATOM 602 N N . THR A 1 86 ? 5.492 16.702 -5.055 1.00 90.62 86 THR A N 1
ATOM 603 C CA . THR A 1 86 ? 6.304 17.453 -4.088 1.00 90.62 86 THR A CA 1
ATOM 604 C C . THR A 1 86 ? 5.880 17.141 -2.650 1.00 90.62 86 THR A C 1
ATOM 606 O O . THR A 1 86 ? 4.752 16.720 -2.390 1.00 90.62 86 THR A O 1
ATOM 609 N N . GLU A 1 87 ? 6.767 17.380 -1.683 1.00 86.88 87 GLU A N 1
ATOM 610 C CA . GLU A 1 87 ? 6.444 17.206 -0.259 1.00 86.88 87 GLU A CA 1
ATOM 611 C C . GLU A 1 87 ? 5.213 18.028 0.159 1.00 86.88 87 GLU A C 1
ATOM 613 O O . GLU A 1 87 ? 4.354 17.535 0.889 1.00 86.88 87 GLU A O 1
ATOM 618 N N . GLU A 1 88 ? 5.095 19.257 -0.349 1.00 88.25 88 GLU A N 1
ATOM 619 C CA . GLU A 1 88 ? 3.967 20.143 -0.056 1.00 88.25 88 GLU A C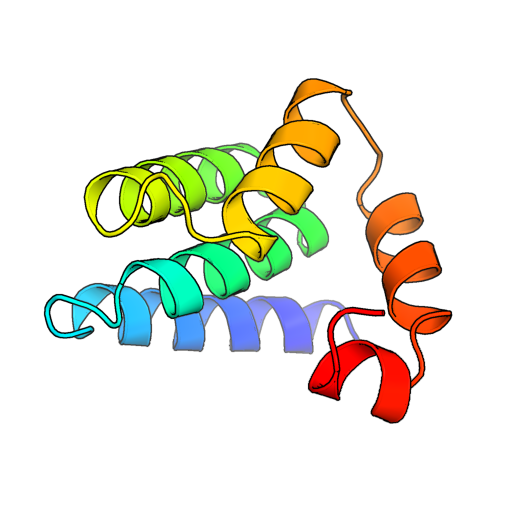A 1
ATOM 620 C C . GLU A 1 88 ? 2.645 19.597 -0.614 1.00 88.25 88 GLU A C 1
ATOM 622 O O . GLU A 1 88 ? 1.629 19.582 0.086 1.00 88.25 88 GLU A O 1
ATOM 627 N N . GLN A 1 89 ? 2.660 19.069 -1.839 1.00 85.69 89 GLN A N 1
ATOM 628 C CA . GLN A 1 89 ? 1.493 18.409 -2.436 1.00 85.69 89 GLN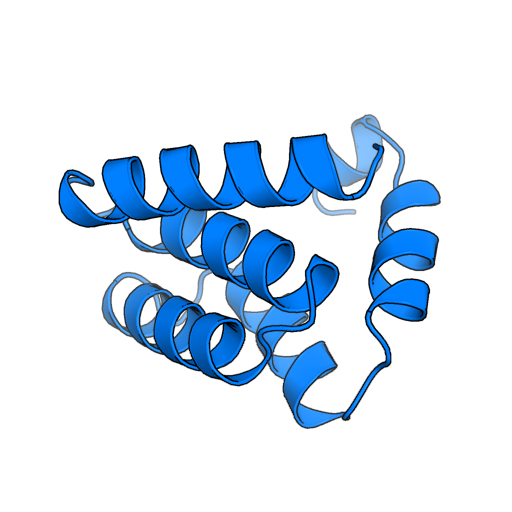 A CA 1
ATOM 629 C C . GLN A 1 89 ? 1.099 17.155 -1.651 1.00 85.69 89 GLN A C 1
ATOM 631 O O . GLN A 1 89 ? -0.075 16.930 -1.370 1.00 85.69 89 GLN A O 1
ATOM 636 N N . CYS A 1 90 ? 2.085 16.370 -1.208 1.00 84.25 90 CYS A N 1
ATOM 637 C CA . CYS A 1 90 ? 1.849 15.187 -0.383 1.00 84.25 90 CYS A CA 1
ATOM 638 C C . CYS A 1 90 ? 1.205 15.543 0.970 1.00 84.25 90 CYS A C 1
ATOM 640 O O . CYS A 1 90 ? 0.281 14.865 1.416 1.00 84.25 90 CYS A O 1
ATOM 642 N N . ARG A 1 91 ? 1.654 16.631 1.614 1.00 83.44 91 ARG A N 1
ATOM 643 C CA . ARG A 1 91 ? 1.127 17.080 2.914 1.00 83.44 91 ARG A CA 1
ATOM 644 C C . ARG A 1 91 ? -0.284 17.659 2.811 1.00 83.44 91 ARG A C 1
ATOM 646 O O . ARG A 1 91 ? -1.073 17.497 3.738 1.00 83.44 91 ARG A O 1
ATOM 653 N N . THR A 1 92 ? -0.587 18.358 1.719 1.00 85.38 92 THR A N 1
ATOM 654 C CA . THR A 1 92 ? -1.861 19.076 1.541 1.00 85.38 92 THR A CA 1
ATOM 655 C C . THR A 1 92 ? -2.915 18.281 0.772 1.00 85.38 92 THR A C 1
ATOM 657 O O . THR A 1 92 ? -4.091 18.644 0.824 1.00 85.38 92 THR A O 1
ATOM 660 N N . GLY A 1 93 ? -2.517 17.210 0.078 1.00 71.81 93 GLY A N 1
ATOM 661 C CA . GLY A 1 93 ? -3.395 16.418 -0.785 1.00 71.81 93 GLY A CA 1
ATOM 662 C C . GLY A 1 93 ? -3.875 17.173 -2.031 1.00 71.81 93 GLY A C 1
ATOM 663 O O . GLY A 1 93 ? -4.954 16.861 -2.535 1.00 71.81 93 GLY A O 1
ATOM 664 N N . LYS A 1 94 ? -3.125 18.186 -2.487 1.00 63.53 94 LYS A N 1
ATOM 665 C CA . LYS A 1 94 ? -3.457 19.062 -3.624 1.00 63.53 94 LYS A CA 1
ATOM 666 C C . LYS A 1 94 ? -2.391 19.027 -4.709 1.00 63.53 94 LYS A C 1
ATOM 668 O O . LYS A 1 94 ? -1.209 18.829 -4.364 1.00 63.53 94 LYS A O 1
#

Solvent-accessible surface area (backbone atoms only — not comparable to full-atom values): 5116 Å² total; per-residue (Å²): 134,57,73,67,58,42,54,52,49,32,53,52,33,54,54,47,45,75,70,42,55,90,88,47,31,28,67,40,17,31,56,29,12,53,34,27,35,67,72,69,39,52,68,59,15,52,56,26,36,54,54,8,41,74,64,36,75,78,44,65,69,45,54,53,52,50,51,40,57,75,69,65,56,54,53,66,56,56,53,54,55,58,71,68,53,48,73,66,31,65,75,69,76,96

Nearest PDB structures (foldseek):
  8u1z-assembly1_A  TM=8.660E-01  e=4.980E-01  Homo sapiens
  8xwx-assembly1_B  TM=8.575E-01  e=2.043E+00  Homo sapiens
  1pc2-assembly1_A  TM=8.456E-01  e=2.157E+00  Homo sapiens
  1nzn-assembly1_A  TM=7.632E-01  e=2.157E+00  Homo sapiens
  6y4l-assembly1_A  TM=6.909E-01  e=3.516E+00  Homo sapiens

Mean predicted aligned error: 3.49 Å

Radius of gyration: 12.72 Å; Cα contacts (8 Å, |Δi|>4): 94; chains: 1; bounding box: 31×30×31 Å

Sequence (94 aa):
MQKDERVAALSVLTSALRAAPAGLVAPIATCTSICAWLTGDGARALVALDRGHVDDPEYPLAQLVAQGLAAGLPPSTWAAVMAAVTEEQCRTGK

InterPro domains:
  IPR025447 Protein of unknown function DUF4192 [PF13830] (3-75)

Secondary structure (DSSP, 8-state):
--HHHHHHHHHHHHHHHHHPPTTSHHHHHHHHHHHHHHHT-HHHHHHHHHHHHHH-TT-HHHHHHHHHHHTT--HHHHHHHHHHS-HHHHHHT-

Foldseek 3Di:
DDLVVLVVVLVVLVVCLVVPDQPRNLVSLLVNLLSCLLNPNNVSNVVSLVRNCVRPVVPPSSVVSVVCVVVVHHNVVVVVVVVPQDPVCVVVVD

pLDDT: mean 92.7, std 6.75, range [58.41, 98.12]

Organism: NCBI:txid449393